Protein AF-A0A3D5AA35-F1 (afdb_monomer_lite)

Structure (mmCIF, N/CA/C/O backbone):
data_AF-A0A3D5AA35-F1
#
_entry.id   AF-A0A3D5AA35-F1
#
loop_
_atom_site.group_PD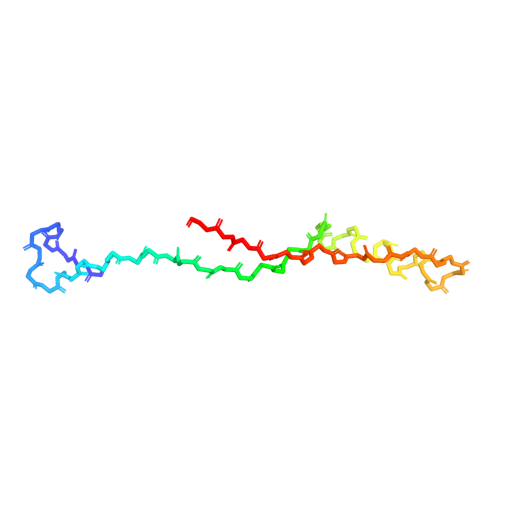B
_atom_site.id
_atom_site.type_symbol
_atom_site.label_atom_id
_atom_site.label_alt_id
_atom_site.label_comp_id
_atom_site.label_asym_id
_atom_site.label_entity_id
_atom_site.label_seq_id
_atom_site.pdbx_PDB_ins_code
_atom_site.Cartn_x
_atom_site.Cartn_y
_atom_site.Cartn_z
_atom_site.occupancy
_atom_site.B_iso_or_equiv
_atom_site.auth_seq_id
_atom_site.auth_comp_id
_atom_site.auth_asym_id
_atom_site.aut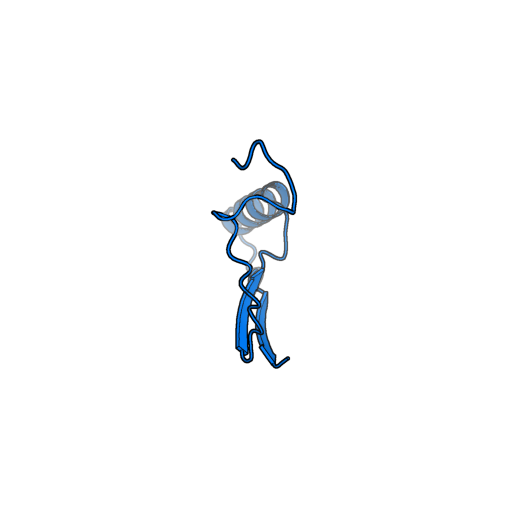h_atom_id
_atom_site.pdbx_PDB_model_num
ATOM 1 N N . TRP A 1 1 ? -5.025 10.344 16.123 1.00 81.06 1 TRP A N 1
ATOM 2 C CA . TRP A 1 1 ? -6.290 9.783 15.612 1.00 81.06 1 TRP A CA 1
ATOM 3 C C . TRP A 1 1 ? -6.951 8.840 16.618 1.00 81.06 1 TRP A C 1
ATOM 5 O O . TRP A 1 1 ? -8.128 9.039 16.850 1.00 81.06 1 TRP A O 1
ATOM 15 N N . PHE A 1 2 ? -6.236 7.909 17.276 1.00 88.75 2 PHE A N 1
ATOM 16 C CA . PHE A 1 2 ? -6.791 7.075 18.364 1.00 88.75 2 PHE A CA 1
ATOM 17 C C . PHE A 1 2 ? -5.872 7.090 19.594 1.00 88.75 2 PHE A C 1
ATOM 19 O O . PHE A 1 2 ? -4.767 6.551 19.546 1.00 88.75 2 PHE A O 1
ATOM 26 N N . GLU A 1 3 ? -6.297 7.748 20.675 1.00 86.31 3 GLU A N 1
ATOM 27 C CA . GLU A 1 3 ? -5.472 7.981 21.877 1.00 86.31 3 GLU A CA 1
ATOM 28 C C . GLU A 1 3 ? -5.270 6.712 22.712 1.00 86.31 3 GLU A C 1
ATOM 30 O O . GLU A 1 3 ? -4.243 6.553 23.367 1.00 86.31 3 GLU A O 1
ATOM 35 N N . LYS A 1 4 ? -6.217 5.767 22.641 1.00 87.00 4 LYS A N 1
ATOM 36 C CA . LYS A 1 4 ? -6.164 4.490 23.373 1.00 87.00 4 LYS A CA 1
ATOM 37 C C . LYS A 1 4 ? -5.347 3.415 22.645 1.00 87.00 4 LYS A C 1
ATOM 39 O O . LYS A 1 4 ? -5.298 2.267 23.081 1.00 87.00 4 LYS A O 1
ATOM 44 N N . GLY A 1 5 ? -4.691 3.772 21.540 1.00 85.38 5 GLY A N 1
ATOM 45 C CA . GLY A 1 5 ? -3.886 2.848 20.750 1.00 85.38 5 GLY A CA 1
ATOM 46 C C . GLY A 1 5 ? -4.722 1.706 20.172 1.00 85.38 5 GLY A C 1
ATOM 47 O O . GLY A 1 5 ? -5.895 1.874 19.866 1.00 85.38 5 GLY A O 1
ATOM 48 N N . ARG A 1 6 ? -4.125 0.521 20.016 1.00 83.69 6 ARG A N 1
ATOM 49 C CA . ARG A 1 6 ? -4.726 -0.629 19.310 1.00 83.69 6 ARG A CA 1
ATOM 50 C C . ARG A 1 6 ? -6.060 -1.127 19.893 1.00 83.69 6 ARG A C 1
ATOM 52 O O . ARG A 1 6 ? -6.791 -1.815 19.191 1.00 83.69 6 ARG A O 1
ATOM 59 N N . THR A 1 7 ? -6.353 -0.827 21.155 1.00 85.94 7 THR A N 1
ATOM 60 C CA . THR A 1 7 ? -7.571 -1.264 21.854 1.00 85.94 7 THR A CA 1
ATOM 61 C C . THR A 1 7 ? -8.687 -0.220 21.826 1.00 85.94 7 THR A C 1
ATOM 63 O O . THR A 1 7 ? -9.714 -0.419 22.473 1.00 85.94 7 THR A O 1
ATOM 66 N N . ASP A 1 8 ? -8.508 0.894 21.107 1.00 89.12 8 ASP A N 1
ATOM 67 C CA . ASP A 1 8 ? -9.542 1.917 20.982 1.00 89.12 8 ASP A CA 1
ATOM 68 C C . ASP A 1 8 ? -10.788 1.329 20.288 1.00 89.12 8 ASP A C 1
ATOM 70 O O . ASP A 1 8 ? -10.685 0.854 19.155 1.00 89.12 8 ASP A O 1
ATOM 74 N N . PRO A 1 9 ? -11.969 1.351 20.934 1.00 86.75 9 PRO A N 1
ATOM 75 C CA . PRO A 1 9 ? -13.192 0.777 20.372 1.00 86.75 9 PRO A CA 1
ATOM 76 C C . PRO A 1 9 ? -13.673 1.499 19.107 1.00 86.75 9 PRO A C 1
ATOM 78 O O . PRO A 1 9 ? -14.502 0.959 18.380 1.00 86.75 9 PRO A O 1
ATOM 81 N N . ASN A 1 10 ? -13.162 2.703 18.832 1.00 90.31 10 ASN A N 1
ATOM 82 C CA . ASN A 1 10 ? -13.469 3.443 17.611 1.00 90.31 10 ASN A CA 1
ATOM 83 C C . ASN A 1 10 ? -12.583 3.024 16.427 1.00 90.31 10 ASN A C 1
ATOM 85 O O . ASN A 1 10 ? -12.795 3.497 15.310 1.00 90.31 10 ASN A O 1
ATOM 89 N N . ILE A 1 11 ? -11.580 2.164 16.646 1.00 90.75 11 ILE A N 1
ATOM 90 C CA . ILE A 1 11 ? -10.769 1.618 15.560 1.00 90.75 11 ILE A CA 1
ATOM 91 C C . ILE A 1 11 ? -11.577 0.566 14.820 1.00 90.75 11 ILE A C 1
ATOM 93 O O . ILE A 1 11 ? -12.007 -0.441 15.379 1.00 90.75 11 ILE A O 1
ATOM 97 N N . ILE A 1 12 ? -11.688 0.768 13.514 1.00 87.75 12 ILE A N 1
ATOM 98 C CA . ILE A 1 12 ? -12.234 -0.212 12.587 1.00 87.75 12 ILE A CA 1
ATOM 99 C C . ILE A 1 12 ? -11.120 -0.578 11.611 1.00 87.75 12 ILE A C 1
ATOM 101 O O . ILE A 1 12 ? -10.498 0.294 11.002 1.00 87.75 12 ILE A O 1
ATOM 105 N N . LEU A 1 13 ? -10.848 -1.876 11.481 1.00 88.50 13 LEU A N 1
ATOM 106 C CA . LEU A 1 13 ? -9.836 -2.392 10.566 1.00 88.50 13 LEU A CA 1
ATOM 107 C C . LEU A 1 13 ? -10.494 -2.830 9.260 1.00 88.50 13 LEU A C 1
ATOM 109 O O . LEU A 1 13 ? -11.287 -3.769 9.241 1.00 88.50 13 LEU A O 1
ATOM 113 N N . PHE A 1 14 ? -10.102 -2.199 8.158 1.00 90.69 14 PHE A N 1
ATOM 114 C CA . PHE A 1 14 ? -10.489 -2.634 6.822 1.00 90.69 14 PHE A CA 1
ATOM 115 C C . PHE A 1 14 ? -9.366 -3.450 6.189 1.00 90.69 14 PHE A C 1
ATOM 117 O O . PHE A 1 14 ? -8.206 -3.037 6.179 1.00 90.69 14 PHE 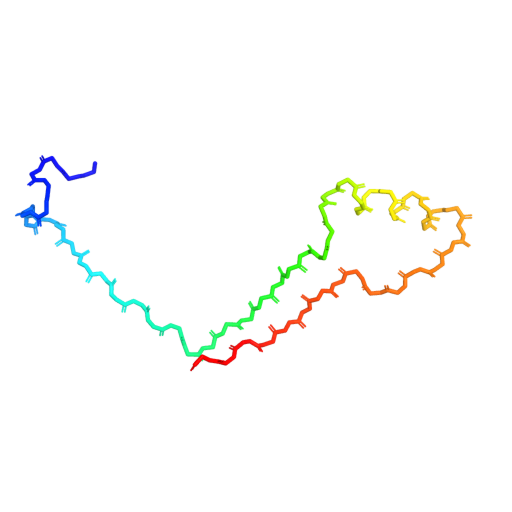A O 1
ATOM 124 N N . LYS A 1 15 ? -9.717 -4.610 5.629 1.00 88.81 15 LYS A N 1
ATOM 125 C CA . LYS A 1 15 ? -8.823 -5.396 4.781 1.00 88.81 15 LYS A CA 1
ATOM 126 C C . LYS A 1 15 ? -9.272 -5.248 3.337 1.00 88.81 15 LYS A C 1
ATOM 128 O O . LYS A 1 15 ? -10.281 -5.825 2.947 1.00 88.81 15 LYS A O 1
ATOM 133 N N . ILE A 1 16 ? -8.504 -4.502 2.556 1.00 87.81 16 ILE A N 1
ATOM 134 C CA . ILE A 1 16 ? -8.759 -4.316 1.129 1.00 87.81 16 ILE A CA 1
ATOM 135 C C . ILE A 1 16 ? -7.847 -5.276 0.369 1.00 87.81 16 ILE A C 1
ATOM 137 O O . ILE A 1 16 ? -6.628 -5.236 0.528 1.00 87.81 16 ILE A O 1
ATOM 141 N N . LYS A 1 17 ? -8.447 -6.164 -0.424 1.00 86.62 17 LYS A N 1
ATOM 142 C CA . LYS A 1 17 ? -7.746 -7.027 -1.376 1.00 86.62 17 LYS A CA 1
ATOM 143 C C . LYS A 1 17 ? -8.142 -6.580 -2.785 1.00 86.62 17 LYS A C 1
ATOM 145 O O . LYS A 1 17 ? -9.259 -6.883 -3.192 1.00 86.62 17 LYS A O 1
ATOM 150 N N . PRO A 1 18 ? -7.302 -5.807 -3.486 1.00 80.62 18 PRO A N 1
ATOM 151 C CA . PRO A 1 18 ? -7.587 -5.451 -4.869 1.00 80.62 18 PRO A CA 1
ATOM 152 C C . PRO A 1 18 ? -7.484 -6.700 -5.755 1.00 80.62 18 PRO A C 1
ATOM 154 O O . PRO A 1 18 ? -6.514 -7.441 -5.645 1.00 80.62 18 PRO A O 1
ATOM 157 N N . GLU A 1 19 ? -8.477 -6.925 -6.614 1.00 79.06 19 GLU A N 1
ATOM 158 C CA . GLU A 1 19 ? -8.475 -8.011 -7.618 1.00 79.06 19 GLU A CA 1
ATOM 159 C C . GLU A 1 19 ? -7.937 -7.522 -8.974 1.00 79.06 19 GLU A C 1
ATOM 161 O O . GLU A 1 19 ? -7.317 -8.261 -9.739 1.00 79.06 19 GLU A O 1
ATOM 166 N N . HIS A 1 20 ? -8.134 -6.232 -9.253 1.00 71.69 20 HIS A N 1
ATOM 167 C CA . HIS A 1 20 ? -7.668 -5.563 -10.457 1.00 71.69 20 HIS A CA 1
ATOM 168 C C . HIS A 1 20 ? -7.176 -4.161 -10.104 1.00 71.69 20 HIS A C 1
ATOM 170 O O . HIS A 1 20 ? -7.838 -3.430 -9.363 1.00 71.69 20 HIS A O 1
ATOM 176 N N . ALA A 1 21 ? -6.033 -3.767 -10.657 1.00 74.81 21 ALA A N 1
ATOM 177 C CA . ALA A 1 21 ? -5.537 -2.402 -10.567 1.00 74.81 21 ALA A CA 1
ATOM 178 C C . ALA A 1 21 ? -5.016 -1.963 -11.933 1.00 74.81 21 ALA A C 1
ATOM 180 O O . ALA A 1 21 ? -4.213 -2.654 -12.558 1.00 74.81 21 ALA A O 1
ATOM 181 N N . HIS A 1 22 ? -5.467 -0.803 -12.398 1.00 67.62 22 HIS A N 1
ATOM 182 C CA . HIS A 1 22 ? -4.866 -0.148 -13.549 1.00 67.62 22 HIS A CA 1
ATOM 183 C C . HIS A 1 22 ? -3.913 0.920 -13.026 1.00 67.62 22 HIS A C 1
ATOM 185 O O . HIS A 1 22 ? -4.336 1.806 -12.279 1.00 67.62 22 HIS A O 1
ATOM 191 N N . TYR A 1 23 ? -2.634 0.822 -13.381 1.00 70.94 23 TYR A N 1
ATOM 192 C CA . TYR A 1 23 ? -1.639 1.793 -12.950 1.00 70.94 23 TYR A CA 1
ATOM 193 C C . TYR A 1 23 ? -1.200 2.661 -14.122 1.00 70.94 23 TYR A C 1
ATOM 195 O O . TYR A 1 23 ? -1.032 2.195 -15.249 1.00 70.94 23 TYR A O 1
ATOM 203 N N . TRP A 1 24 ? -0.985 3.928 -13.801 1.00 62.09 24 TRP A N 1
ATOM 204 C CA . TRP A 1 24 ? -0.394 4.913 -14.686 1.00 62.09 24 TRP A CA 1
ATOM 205 C C . TRP A 1 24 ? 0.885 5.368 -13.997 1.00 62.09 24 TRP A C 1
ATOM 207 O O . TRP A 1 24 ? 0.828 6.184 -13.077 1.00 62.09 24 TRP A O 1
ATOM 217 N N . ASP A 1 25 ? 2.022 4.773 -14.362 1.00 59.09 25 ASP A N 1
ATOM 218 C CA . ASP A 1 25 ? 3.316 5.192 -13.823 1.00 59.09 25 ASP A CA 1
ATOM 219 C C . ASP A 1 25 ? 4.023 6.083 -14.842 1.00 59.09 25 ASP A C 1
ATOM 221 O O . ASP A 1 25 ? 4.167 5.753 -16.026 1.00 59.09 25 ASP A O 1
ATOM 225 N N . THR A 1 26 ? 4.482 7.238 -14.376 1.00 55.66 26 THR A N 1
ATOM 226 C CA . THR A 1 26 ? 5.346 8.094 -15.175 1.00 55.66 26 THR A CA 1
ATOM 227 C C . THR A 1 26 ? 6.738 7.474 -15.171 1.00 55.66 26 THR A C 1
ATOM 229 O O . THR A 1 26 ? 7.442 7.555 -14.169 1.00 55.66 26 THR A O 1
ATOM 232 N N . LYS A 1 27 ? 7.167 6.904 -16.309 1.00 53.22 27 LYS A N 1
ATOM 233 C CA . LYS A 1 27 ? 8.507 6.302 -16.533 1.00 53.22 27 LYS A CA 1
ATOM 234 C C . LYS A 1 27 ? 9.683 7.166 -16.046 1.00 53.22 27 LYS A C 1
ATOM 236 O O . LYS A 1 27 ? 10.791 6.661 -15.871 1.00 53.22 27 LYS A O 1
ATOM 241 N N . HIS A 1 28 ? 9.474 8.468 -15.888 1.00 54.41 28 HIS A N 1
ATOM 242 C CA . HIS A 1 28 ? 10.516 9.456 -15.709 1.00 54.41 28 HIS A CA 1
ATOM 243 C C . HIS A 1 28 ? 10.138 10.459 -14.615 1.00 54.41 28 HIS A C 1
ATOM 245 O O . HIS A 1 28 ? 9.032 10.995 -14.588 1.00 54.41 28 HIS A O 1
ATOM 251 N N . HIS A 1 29 ? 11.087 10.737 -13.714 1.00 60.41 29 HIS A N 1
ATOM 252 C CA . HIS A 1 29 ? 10.976 11.845 -12.764 1.00 60.41 29 HIS A CA 1
ATOM 253 C C . HIS A 1 29 ? 10.700 13.150 -13.524 1.00 60.41 29 HIS A C 1
ATOM 255 O O . HIS A 1 29 ? 11.222 13.336 -14.623 1.00 60.41 29 HIS A O 1
ATOM 261 N N . LYS A 1 30 ? 9.946 14.079 -12.914 1.00 62.16 30 LYS A N 1
ATOM 262 C CA . LYS A 1 30 ? 9.499 15.344 -13.538 1.00 62.16 30 LYS A CA 1
ATOM 263 C C . LYS A 1 30 ? 10.590 16.049 -14.363 1.00 62.16 30 LYS A C 1
ATOM 265 O O . LYS A 1 30 ? 10.309 16.534 -15.450 1.00 62.16 30 LYS A O 1
ATOM 270 N N . LEU A 1 31 ? 11.837 16.048 -13.883 1.00 63.44 31 LEU A N 1
ATOM 271 C CA . LEU A 1 31 ? 13.000 16.646 -14.555 1.00 63.44 31 LEU A CA 1
ATOM 272 C C . LEU A 1 31 ? 13.319 16.034 -15.929 1.00 63.44 31 LEU A C 1
ATOM 274 O O . LEU A 1 31 ? 13.605 16.764 -16.874 1.00 63.44 31 LEU A O 1
ATOM 278 N N . ILE A 1 32 ? 13.239 14.711 -16.057 1.00 66.25 32 ILE A N 1
ATOM 279 C CA . ILE A 1 32 ? 13.486 14.010 -17.321 1.00 66.25 32 ILE A CA 1
ATOM 280 C C . ILE A 1 32 ? 12.320 14.267 -18.284 1.00 66.25 32 ILE A C 1
ATOM 282 O O . ILE A 1 32 ? 12.556 14.511 -19.463 1.00 66.25 32 ILE A O 1
ATOM 286 N N . SER A 1 33 ? 11.079 14.328 -17.788 1.00 65.31 33 SER A N 1
ATOM 287 C CA . SER A 1 33 ? 9.915 14.696 -18.607 1.00 65.31 33 SER A CA 1
ATOM 288 C C . SER A 1 33 ? 10.041 16.110 -19.190 1.00 65.31 33 SER A C 1
ATOM 290 O O . SER A 1 33 ? 9.719 16.323 -20.360 1.00 65.31 33 SER A O 1
ATOM 292 N N . TYR A 1 34 ? 10.568 17.071 -18.421 1.00 68.75 34 TYR A N 1
ATOM 293 C CA . TYR A 1 34 ? 10.863 18.417 -18.929 1.00 68.75 34 TYR A CA 1
ATOM 294 C C . TYR A 1 34 ? 11.996 18.415 -19.962 1.00 68.75 34 TYR A C 1
ATOM 296 O O . TYR A 1 34 ? 11.851 19.045 -21.006 1.00 68.75 34 TYR A O 1
ATOM 304 N N . ALA A 1 35 ? 13.087 17.680 -19.720 1.00 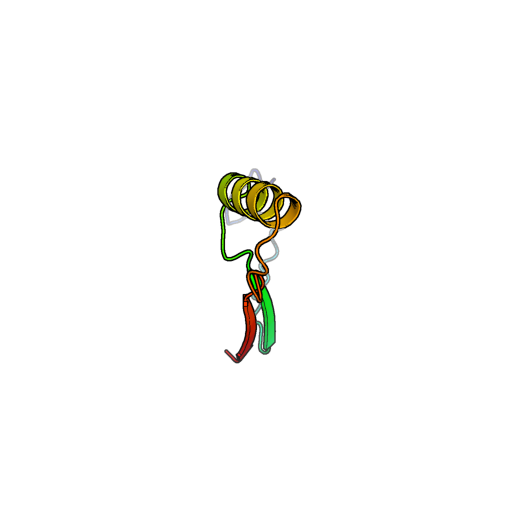70.31 35 ALA A N 1
ATOM 305 C CA . ALA A 1 35 ? 14.189 17.559 -20.677 1.00 70.31 35 ALA A CA 1
ATOM 306 C C . ALA A 1 35 ? 13.731 16.932 -22.006 1.00 70.31 35 ALA A C 1
ATOM 308 O O . ALA A 1 35 ? 14.047 17.452 -23.073 1.00 70.31 35 ALA A O 1
ATOM 309 N N . ILE A 1 36 ? 12.915 15.875 -21.948 1.00 67.00 36 ILE A N 1
ATOM 310 C CA . ILE A 1 36 ? 12.312 15.242 -23.128 1.00 67.00 36 ILE A CA 1
ATOM 311 C C . ILE A 1 36 ? 11.380 16.223 -23.848 1.00 67.00 36 ILE A C 1
ATOM 313 O O . ILE A 1 36 ? 11.423 16.304 -25.068 1.00 67.00 36 ILE A O 1
ATOM 317 N N . THR A 1 37 ? 10.585 17.017 -23.126 1.00 69.75 37 THR A N 1
ATOM 318 C CA . THR A 1 37 ? 9.708 18.038 -23.732 1.00 69.75 37 THR A CA 1
ATOM 319 C C . THR A 1 37 ? 10.506 19.140 -24.438 1.00 69.75 37 THR A C 1
ATOM 321 O O . THR A 1 37 ? 10.154 19.545 -25.545 1.00 69.75 37 THR A O 1
ATOM 324 N N . LEU A 1 38 ? 11.610 19.597 -23.839 1.00 71.88 38 LEU A N 1
ATOM 325 C CA . LEU A 1 38 ? 12.509 20.578 -24.454 1.00 71.88 38 LEU A CA 1
ATOM 326 C C . LEU A 1 38 ? 13.159 20.015 -25.724 1.00 71.88 38 LEU A C 1
ATOM 328 O O . LEU A 1 38 ? 13.131 20.675 -26.758 1.00 71.88 38 LEU A O 1
ATOM 332 N N . ILE A 1 39 ? 13.657 18.776 -25.683 1.00 68.00 39 ILE A N 1
ATOM 333 C CA . ILE A 1 39 ? 14.223 18.089 -26.856 1.00 68.00 39 ILE A CA 1
ATOM 334 C C . ILE A 1 39 ? 13.157 17.891 -27.951 1.00 68.00 39 ILE A C 1
ATOM 336 O O . ILE A 1 39 ? 13.440 18.138 -29.123 1.00 68.00 39 ILE A O 1
ATOM 340 N N . LYS A 1 40 ? 11.910 17.552 -27.582 1.00 66.06 40 LYS A N 1
ATOM 341 C CA . LYS A 1 40 ? 10.767 17.442 -28.511 1.00 66.06 40 LYS A CA 1
ATOM 342 C C . LYS A 1 40 ? 10.483 18.750 -29.248 1.00 66.06 40 LYS A C 1
ATOM 344 O O . LYS A 1 40 ? 10.257 18.725 -30.453 1.00 66.06 40 LYS A O 1
ATOM 349 N N . SER A 1 41 ? 10.545 19.892 -28.558 1.00 68.44 41 SER A N 1
ATOM 350 C CA . SER A 1 41 ? 10.289 21.203 -29.179 1.00 68.44 41 SER A CA 1
ATOM 351 C C . SER A 1 41 ? 11.314 21.617 -30.246 1.00 68.44 41 SER A C 1
ATOM 353 O O . SER A 1 41 ? 11.018 22.496 -31.050 1.00 68.44 41 SER A O 1
ATOM 355 N N . VAL A 1 42 ? 12.493 20.981 -30.278 1.00 71.62 42 VAL A N 1
ATOM 356 C CA . VAL A 1 42 ? 13.606 21.340 -31.178 1.00 71.62 42 VAL A CA 1
ATOM 357 C C . VAL A 1 42 ? 13.714 20.398 -32.394 1.00 71.62 42 VAL A C 1
ATOM 359 O O . VAL A 1 42 ? 14.473 20.687 -33.314 1.00 71.62 42 VAL A O 1
ATOM 362 N N . GLY A 1 43 ? 12.900 19.334 -32.476 1.00 62.59 43 GLY A N 1
ATOM 363 C CA . GLY A 1 43 ? 12.734 18.548 -33.712 1.00 62.59 43 GLY A CA 1
ATOM 364 C C . GLY A 1 43 ? 13.117 17.068 -33.635 1.00 62.59 43 GLY A C 1
ATOM 365 O O . GLY A 1 43 ? 13.694 16.544 -34.585 1.00 62.59 43 GLY A O 1
ATOM 366 N N . GLY A 1 44 ? 12.799 16.378 -32.536 1.00 55.84 44 GLY A N 1
ATOM 367 C CA . GLY A 1 44 ? 12.959 14.924 -32.432 1.00 55.84 44 GLY A CA 1
ATOM 368 C C . GLY A 1 44 ? 11.724 14.257 -31.834 1.00 55.84 44 GLY A C 1
ATOM 369 O O . GLY A 1 44 ? 11.383 14.516 -30.679 1.00 55.84 44 GLY A O 1
ATOM 370 N N . ASP A 1 45 ? 11.066 13.394 -32.608 1.00 57.47 45 ASP A N 1
ATOM 371 C CA . ASP A 1 45 ? 9.975 12.555 -32.115 1.00 57.47 45 ASP A CA 1
ATOM 372 C C . ASP A 1 45 ? 10.547 11.419 -31.259 1.00 57.47 45 ASP A C 1
ATOM 374 O O . ASP A 1 45 ? 11.343 10.601 -31.719 1.00 57.47 45 ASP A O 1
ATOM 378 N N . LEU A 1 46 ? 10.159 11.392 -29.985 1.00 56.03 46 LEU A N 1
ATOM 379 C CA . LEU A 1 46 ? 10.441 10.293 -29.065 1.00 56.03 46 LEU A CA 1
ATOM 380 C C . LEU A 1 46 ? 9.101 9.748 -28.567 1.00 56.03 46 LEU A C 1
ATOM 382 O O . LEU A 1 46 ? 8.404 10.396 -27.768 1.00 56.03 46 LEU A O 1
ATOM 386 N N . GLU A 1 47 ? 8.766 8.573 -29.096 1.00 56.19 47 GLU A N 1
ATOM 387 C CA . GLU A 1 47 ? 7.586 7.761 -28.798 1.00 56.19 47 GLU A CA 1
ATOM 388 C C . GLU A 1 47 ? 7.427 7.439 -27.298 1.00 56.19 47 GLU A C 1
ATOM 390 O O . GLU A 1 47 ? 8.389 7.334 -26.531 1.00 56.19 47 GLU A O 1
ATOM 395 N N . ASP A 1 48 ? 6.154 7.326 -26.913 1.00 56.12 48 ASP A N 1
ATOM 396 C CA . ASP A 1 48 ? 5.557 6.754 -25.700 1.00 56.12 48 ASP A CA 1
ATOM 397 C C . ASP A 1 48 ? 6.306 6.854 -24.360 1.00 56.12 48 ASP A C 1
ATOM 399 O O . ASP A 1 48 ? 7.004 5.956 -23.864 1.00 56.12 48 ASP A O 1
ATOM 403 N N . GLN A 1 49 ? 6.013 7.970 -23.690 1.00 53.59 49 GLN A N 1
ATOM 404 C CA . GLN A 1 49 ? 6.441 8.296 -22.329 1.00 53.59 49 GLN A CA 1
ATOM 405 C C . GLN A 1 49 ? 5.557 7.666 -21.236 1.00 53.59 49 GLN A C 1
ATOM 407 O O . GLN A 1 49 ? 5.922 7.705 -20.059 1.00 53.59 49 GLN A O 1
ATOM 412 N N . GLY A 1 50 ? 4.428 7.053 -21.602 1.00 52.91 50 GLY A N 1
ATOM 413 C CA . GLY A 1 50 ? 3.591 6.279 -20.687 1.00 52.91 50 GLY A CA 1
ATOM 414 C C . GLY A 1 50 ? 4.092 4.840 -20.537 1.00 52.91 50 GLY A C 1
ATOM 415 O O . GLY A 1 50 ? 4.577 4.222 -21.491 1.00 52.91 50 GLY A O 1
ATOM 416 N N . ARG A 1 51 ? 4.026 4.285 -19.326 1.00 54.97 51 ARG A N 1
ATOM 417 C CA . ARG A 1 51 ? 3.842 2.840 -19.135 1.00 54.97 51 ARG A CA 1
ATOM 418 C C . ARG A 1 51 ? 2.491 2.672 -18.470 1.00 54.97 51 ARG A C 1
ATOM 420 O O . ARG A 1 51 ? 2.351 2.956 -17.285 1.00 54.97 51 ARG A O 1
ATOM 427 N N . GLU A 1 52 ? 1.530 2.225 -19.256 1.00 53.03 52 GLU A N 1
ATOM 428 C CA . GLU A 1 52 ? 0.215 1.820 -18.784 1.00 53.03 52 GLU A CA 1
ATOM 429 C C . GLU A 1 52 ? 0.173 0.303 -18.755 1.00 53.03 52 GLU A C 1
ATOM 431 O O . GLU A 1 52 ? 0.664 -0.369 -19.666 1.00 53.03 52 GLU A O 1
ATOM 436 N N . GLY A 1 53 ? -0.372 -0.244 -17.679 1.00 58.09 53 GLY A N 1
ATOM 437 C CA . GLY A 1 53 ? -0.458 -1.680 -17.509 1.00 58.09 53 GLY A CA 1
ATOM 438 C C . GLY A 1 53 ? -1.618 -2.058 -16.606 1.00 58.09 53 GLY A C 1
ATOM 439 O O . GLY A 1 53 ? -1.955 -1.362 -15.646 1.00 58.09 53 GLY A O 1
ATOM 440 N N . GLN A 1 54 ? -2.233 -3.191 -16.925 1.00 55.28 54 GLN A N 1
ATOM 441 C CA . GLN A 1 54 ? -3.214 -3.831 -16.060 1.00 55.28 54 GLN A CA 1
ATOM 442 C C . GLN A 1 54 ? -2.475 -4.804 -15.144 1.00 55.28 54 GLN A C 1
ATOM 444 O O . GLN A 1 54 ? -1.753 -5.679 -15.619 1.00 55.28 54 GLN A O 1
ATOM 449 N N . ILE A 1 55 ? -2.639 -4.645 -13.833 1.00 64.31 55 ILE A N 1
ATOM 450 C CA . ILE A 1 55 ? -2.12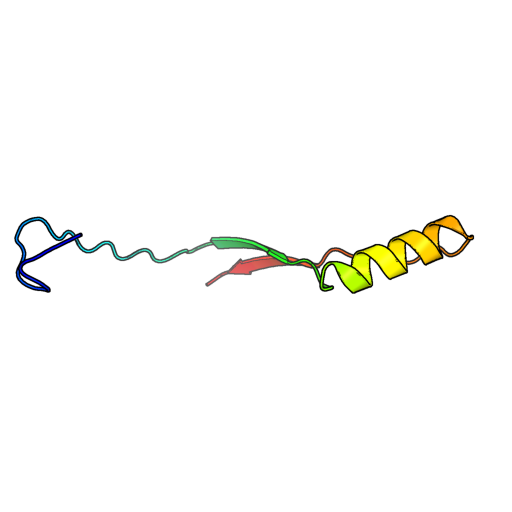9 -5.586 -12.839 1.00 64.31 55 ILE A CA 1
ATOM 451 C C . ILE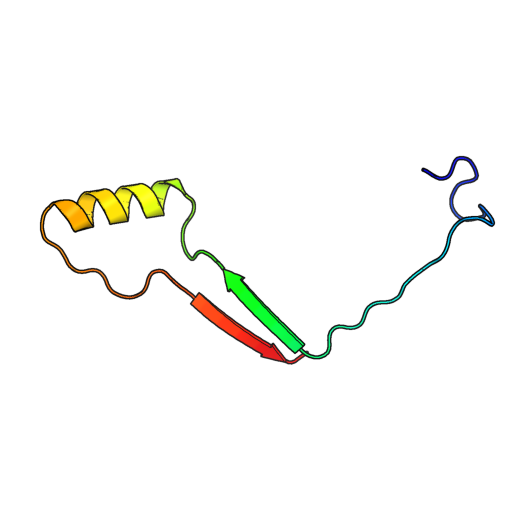 A 1 55 ? -3.298 -6.473 -12.413 1.00 64.31 55 ILE A C 1
ATOM 453 O O . ILE A 1 55 ? -4.324 -5.982 -11.931 1.00 64.31 55 ILE A O 1
ATOM 457 N N . HIS A 1 56 ? -3.122 -7.777 -12.604 1.00 53.34 56 HIS A N 1
ATOM 458 C CA . HIS A 1 56 ? -3.977 -8.820 -12.047 1.00 53.34 56 HIS A CA 1
ATOM 459 C C . HIS A 1 56 ? -3.240 -9.445 -10.855 1.00 53.34 56 HIS A C 1
ATOM 461 O O . HIS A 1 56 ? -2.042 -9.716 -10.969 1.00 53.34 56 HIS A O 1
ATOM 467 N N . ILE A 1 57 ? -3.919 -9.575 -9.711 1.00 58.41 57 ILE A N 1
ATOM 468 C CA . ILE A 1 57 ? -3.325 -9.901 -8.398 1.00 58.41 57 ILE A CA 1
ATOM 469 C C . ILE A 1 57 ? -3.752 -11.293 -7.950 1.00 58.41 57 ILE A C 1
ATOM 471 O O . ILE A 1 57 ? -4.955 -11.601 -8.084 1.00 58.41 57 ILE A O 1
#

pLDDT: mean 70.21, std 12.91, range [52.91, 90.75]

Sequence (57 aa):
WFEKGRTDPNIILFKIKPEHAHYWDTKHHKLISYAITLIKSVGGDLEDQGREGQIHI

Radius of gyration: 21.25 Å; chains: 1; bounding box: 28×31×57 Å

Secondary structure (DSSP, 8-state):
--TTGGG-TT--------SEEEEEEESS-HHHHHHHHHHHHHT------EEEEEEE-

Foldseek 3Di:
DAPVPPPRPPDDDDDDDDQKDKDKDQPDDPVVVVVVVVVVVVDDDDDDRIDIDMDGD